Protein AF-A0A7C5Z3J2-F1 (afdb_monomer_lite)

Structure (mmCIF, N/CA/C/O backbone):
data_AF-A0A7C5Z3J2-F1
#
_entry.id   AF-A0A7C5Z3J2-F1
#
loop_
_atom_site.group_PDB
_atom_site.id
_atom_site.type_symbol
_atom_site.label_atom_id
_atom_site.label_alt_id
_atom_site.label_comp_id
_atom_site.label_asym_id
_atom_site.label_entity_id
_atom_site.label_seq_id
_atom_site.pdbx_PDB_ins_code
_atom_site.Cartn_x
_atom_site.Cartn_y
_atom_site.Cartn_z
_atom_site.occupancy
_atom_site.B_iso_or_equiv
_atom_site.auth_seq_id
_atom_site.auth_comp_id
_atom_site.auth_asym_id
_atom_site.auth_atom_id
_atom_site.pdbx_PDB_model_num
ATOM 1 N N . MET A 1 1 ? -7.811 -13.187 23.553 1.00 38.47 1 MET A N 1
ATOM 2 C CA . MET A 1 1 ? -6.914 -12.160 22.980 1.00 38.47 1 MET A CA 1
ATOM 3 C C . MET A 1 1 ? -6.166 -12.834 21.847 1.00 38.47 1 MET A C 1
ATOM 5 O O . MET A 1 1 ? -5.266 -13.617 22.119 1.00 38.47 1 MET A O 1
ATOM 9 N N . ASN A 1 2 ? -6.617 -12.660 20.604 1.00 47.16 2 ASN A N 1
ATOM 10 C CA . ASN A 1 2 ? -5.928 -13.264 19.465 1.00 47.16 2 ASN A CA 1
ATOM 11 C C . ASN A 1 2 ? -4.579 -12.556 19.338 1.00 47.16 2 ASN A C 1
ATOM 13 O O . ASN A 1 2 ? -4.531 -11.328 19.290 1.00 47.16 2 ASN A O 1
ATOM 17 N N . LYS A 1 3 ? -3.488 -13.320 19.402 1.00 54.62 3 LYS A N 1
ATOM 18 C CA . LYS A 1 3 ? -2.133 -12.796 19.247 1.00 54.62 3 LYS A CA 1
ATOM 19 C C . LYS A 1 3 ? -2.069 -12.179 17.853 1.00 54.62 3 LYS A C 1
ATOM 21 O O . LYS A 1 3 ? -2.191 -12.908 16.875 1.00 54.62 3 LYS A O 1
ATOM 26 N N . CYS A 1 4 ? -1.968 -10.854 17.772 1.00 60.03 4 CYS A N 1
ATOM 27 C CA . CYS A 1 4 ? -1.743 -10.202 16.491 1.00 60.03 4 CYS A CA 1
ATOM 28 C C . CYS A 1 4 ? -0.465 -10.788 15.897 1.00 60.03 4 CYS A C 1
ATOM 30 O O . CYS A 1 4 ? 0.552 -10.913 16.586 1.00 60.03 4 CYS A O 1
ATOM 32 N N . GLU A 1 5 ? -0.570 -11.234 14.654 1.00 76.75 5 GLU A N 1
ATOM 33 C CA . GLU A 1 5 ? 0.539 -11.821 13.926 1.00 76.75 5 GLU A CA 1
ATOM 34 C C . GLU A 1 5 ? 1.703 -10.824 13.849 1.00 76.75 5 GLU A C 1
ATOM 36 O O . GLU A 1 5 ? 1.493 -9.609 13.762 1.00 76.75 5 GLU A O 1
ATOM 41 N N . THR A 1 6 ? 2.941 -11.321 13.940 1.00 88.25 6 THR A N 1
ATOM 42 C CA . THR A 1 6 ? 4.116 -10.459 13.785 1.00 88.25 6 THR A CA 1
ATOM 43 C C . THR A 1 6 ? 4.167 -9.922 12.361 1.00 88.25 6 THR A C 1
ATOM 45 O O . THR A 1 6 ? 3.718 -10.578 11.422 1.00 88.25 6 THR A O 1
ATOM 48 N N . LEU A 1 7 ? 4.736 -8.729 12.187 1.00 89.38 7 LEU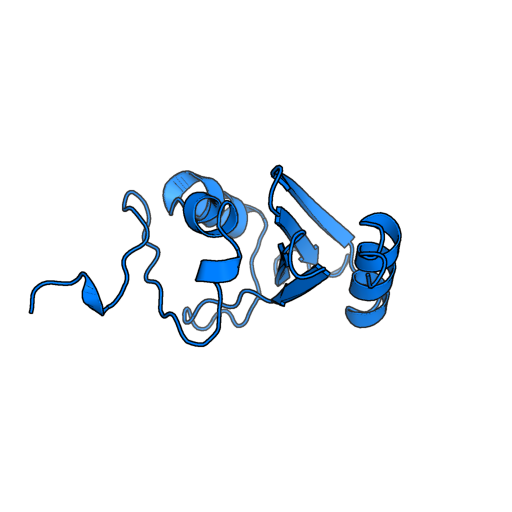 A N 1
ATOM 49 C CA . LEU A 1 7 ? 4.862 -8.123 10.863 1.00 89.38 7 LEU A CA 1
ATOM 50 C C . LEU A 1 7 ? 5.637 -9.028 9.897 1.00 89.38 7 LEU A C 1
ATOM 52 O O . LEU A 1 7 ? 5.245 -9.135 8.743 1.00 89.38 7 LEU A O 1
ATOM 56 N N . ASP A 1 8 ? 6.668 -9.728 10.373 1.00 91.50 8 ASP A N 1
ATOM 57 C CA . ASP A 1 8 ? 7.452 -10.657 9.550 1.00 91.50 8 ASP A CA 1
ATOM 58 C C . ASP A 1 8 ? 6.603 -11.817 9.019 1.00 91.50 8 ASP A C 1
ATOM 60 O O . ASP A 1 8 ? 6.646 -12.118 7.831 1.00 91.50 8 ASP A O 1
ATOM 64 N N . SER A 1 9 ? 5.772 -12.426 9.874 1.00 92.38 9 SER A N 1
ATOM 65 C CA . SER A 1 9 ? 4.865 -13.504 9.462 1.00 92.38 9 SER A CA 1
ATOM 66 C C . SER A 1 9 ? 3.808 -12.987 8.485 1.00 92.38 9 SER A C 1
ATOM 68 O O . SER A 1 9 ? 3.590 -13.593 7.437 1.00 92.38 9 SER A O 1
ATOM 70 N N . ALA A 1 10 ? 3.215 -11.825 8.775 1.00 93.25 10 ALA A N 1
ATOM 71 C CA . ALA A 1 10 ? 2.218 -11.225 7.897 1.00 93.25 10 ALA A CA 1
ATOM 72 C C . ALA A 1 10 ? 2.820 -10.863 6.530 1.00 93.25 10 ALA A C 1
ATOM 74 O O . ALA A 1 10 ? 2.162 -11.019 5.503 1.00 93.25 10 ALA A O 1
ATOM 75 N N . THR A 1 11 ? 4.070 -10.400 6.508 1.00 94.12 11 THR A N 1
ATOM 76 C CA . THR A 1 11 ? 4.802 -10.073 5.277 1.00 94.12 11 THR A CA 1
ATOM 77 C C . THR A 1 11 ? 5.146 -11.335 4.498 1.00 94.12 11 THR A C 1
ATOM 79 O O . THR A 1 11 ? 4.916 -11.370 3.297 1.00 94.12 11 THR A O 1
ATOM 82 N N . ALA A 1 12 ? 5.617 -12.396 5.160 1.00 94.25 12 ALA A N 1
ATOM 83 C CA . ALA A 1 12 ? 5.899 -13.673 4.505 1.00 94.25 12 ALA A CA 1
ATOM 84 C C . ALA A 1 12 ? 4.656 -14.237 3.797 1.00 94.25 12 ALA A C 1
ATOM 86 O O . ALA A 1 12 ? 4.746 -14.633 2.639 1.00 94.25 12 ALA A O 1
ATOM 87 N N . LYS A 1 13 ? 3.487 -14.183 4.452 1.00 94.56 13 LYS A N 1
ATOM 88 C CA . LYS A 1 13 ? 2.210 -14.588 3.842 1.00 94.56 13 LYS A CA 1
ATOM 89 C C . LYS A 1 13 ? 1.801 -13.709 2.666 1.00 94.56 13 LYS A C 1
ATOM 91 O O . LYS A 1 13 ? 1.263 -14.225 1.695 1.00 94.56 13 LYS A O 1
ATOM 96 N N . LEU A 1 14 ? 2.029 -12.396 2.750 1.00 95.38 14 LEU A N 1
ATOM 97 C CA . LEU A 1 14 ? 1.756 -11.487 1.636 1.00 95.38 14 LEU A CA 1
ATOM 98 C C . LEU A 1 14 ? 2.645 -11.812 0.434 1.00 95.38 14 LEU A C 1
ATOM 100 O O . LEU A 1 14 ? 2.149 -11.877 -0.684 1.00 95.38 14 LEU A O 1
ATOM 104 N N . LEU A 1 15 ? 3.943 -12.022 0.667 1.00 95.06 15 LEU A N 1
ATOM 105 C CA . LEU A 1 15 ? 4.883 -12.364 -0.394 1.00 95.06 15 LEU A CA 1
ATOM 106 C C . LEU A 1 15 ? 4.530 -13.709 -1.028 1.00 95.06 15 LEU A C 1
ATOM 108 O O . LEU A 1 15 ? 4.524 -13.799 -2.244 1.00 95.06 15 LEU A O 1
ATOM 112 N N . GLU A 1 16 ? 4.175 -14.721 -0.237 1.00 95.25 16 GLU A N 1
ATOM 113 C CA . GLU A 1 16 ? 3.694 -16.007 -0.757 1.00 95.25 16 GLU A CA 1
ATOM 114 C C . GLU A 1 16 ? 2.405 -15.847 -1.582 1.00 95.25 16 GLU A C 1
ATOM 116 O O . GLU A 1 16 ? 2.323 -16.356 -2.696 1.00 95.25 16 GLU A O 1
ATOM 121 N N . PHE A 1 17 ? 1.423 -15.092 -1.075 1.00 92.94 17 PHE A N 1
ATOM 122 C CA . PHE A 1 17 ? 0.167 -14.807 -1.780 1.00 92.94 17 PHE A CA 1
ATOM 123 C C . PHE A 1 17 ? 0.387 -14.098 -3.123 1.00 92.94 17 PHE A C 1
ATOM 125 O O . PHE A 1 17 ? -0.320 -14.382 -4.085 1.00 92.94 17 PHE A O 1
ATOM 132 N N . ALA A 1 18 ? 1.358 -13.187 -3.184 1.00 90.75 18 ALA A N 1
ATOM 133 C CA . ALA A 1 18 ? 1.691 -12.416 -4.377 1.00 90.75 18 ALA A CA 1
ATOM 134 C C . ALA A 1 18 ? 2.747 -13.095 -5.277 1.00 90.75 18 ALA A C 1
ATOM 136 O O . ALA A 1 18 ? 3.327 -12.427 -6.128 1.00 90.75 18 ALA A O 1
ATOM 137 N N . GLU A 1 19 ? 3.013 -14.392 -5.080 1.00 92.19 19 GLU A N 1
ATOM 138 C CA . GLU A 1 19 ? 3.967 -15.193 -5.867 1.00 92.19 19 GLU A CA 1
ATOM 139 C C . GLU A 1 19 ? 5.428 -14.699 -5.792 1.00 92.19 19 GLU A C 1
ATOM 141 O O . GLU A 1 19 ? 6.175 -14.714 -6.766 1.00 92.19 19 GLU A O 1
ATOM 146 N N . TYR A 1 20 ? 5.857 -14.310 -4.591 1.00 92.00 20 TYR A N 1
ATOM 147 C CA . TYR A 1 20 ? 7.211 -13.867 -4.232 1.00 92.00 20 TYR A CA 1
ATOM 148 C C . TYR A 1 20 ? 7.734 -12.655 -5.028 1.00 92.00 20 TYR A C 1
ATOM 150 O O . TYR A 1 20 ? 8.814 -12.716 -5.623 1.00 92.00 20 TYR A O 1
ATOM 158 N N . PRO A 1 21 ? 7.025 -11.512 -4.994 1.00 93.31 21 PRO A N 1
ATOM 159 C CA . PRO A 1 21 ? 7.475 -10.293 -5.646 1.00 93.31 21 PRO A CA 1
ATOM 160 C C . PRO A 1 21 ? 8.644 -9.650 -4.882 1.00 93.31 21 PRO A C 1
ATOM 162 O O . PRO A 1 21 ? 8.933 -9.971 -3.725 1.00 93.31 21 PRO A O 1
ATOM 165 N N . MET A 1 22 ? 9.287 -8.669 -5.508 1.00 93.38 22 MET A N 1
ATOM 166 C CA . MET A 1 22 ? 10.243 -7.785 -4.848 1.00 93.38 22 MET A CA 1
ATOM 167 C C . MET A 1 22 ? 9.526 -6.647 -4.119 1.00 93.38 22 MET A C 1
ATOM 169 O O . MET A 1 22 ? 8.568 -6.068 -4.628 1.00 93.38 22 MET A O 1
ATOM 173 N N . ILE A 1 23 ? 10.036 -6.276 -2.943 1.00 94.88 23 ILE A N 1
ATOM 174 C CA . ILE A 1 23 ? 9.608 -5.070 -2.226 1.00 94.88 23 ILE A CA 1
ATOM 175 C C . ILE A 1 23 ? 10.395 -3.885 -2.788 1.00 94.88 23 ILE A C 1
ATOM 177 O O . ILE A 1 23 ? 11.597 -3.773 -2.545 1.00 94.88 23 ILE A O 1
ATOM 181 N N . LEU A 1 24 ? 9.726 -2.998 -3.521 1.00 93.19 24 LEU A N 1
ATOM 182 C CA . LEU A 1 24 ? 10.344 -1.802 -4.103 1.00 93.19 24 LEU A CA 1
ATOM 183 C C . LEU A 1 24 ? 10.365 -0.620 -3.132 1.00 93.19 24 LEU A C 1
ATOM 185 O O . LEU A 1 24 ? 11.271 0.208 -3.180 1.00 93.19 24 LEU A O 1
ATOM 189 N N . SER A 1 25 ? 9.382 -0.540 -2.235 1.00 93.31 25 SER A N 1
ATOM 190 C CA . SER A 1 25 ? 9.316 0.500 -1.208 1.00 93.31 25 SER A CA 1
ATOM 191 C C . SER A 1 25 ? 8.688 -0.031 0.073 1.00 93.31 25 SER A C 1
ATOM 193 O O . SER A 1 25 ? 7.815 -0.900 0.034 1.00 93.31 25 SER A O 1
ATOM 195 N N . TRP A 1 26 ? 9.139 0.498 1.211 1.00 95.12 26 TRP A N 1
ATOM 196 C CA . TRP A 1 26 ? 8.689 0.098 2.540 1.00 95.12 26 TRP A CA 1
ATOM 197 C C . TRP A 1 26 ? 8.624 1.302 3.478 1.00 95.12 26 TRP A C 1
ATOM 199 O O . TRP A 1 26 ? 9.647 1.888 3.841 1.00 95.12 26 TRP A O 1
ATOM 209 N N . ILE A 1 27 ? 7.418 1.649 3.924 1.00 93.31 27 ILE A N 1
ATOM 210 C CA . ILE A 1 27 ? 7.174 2.803 4.796 1.00 93.31 27 ILE A CA 1
ATOM 211 C C . ILE A 1 27 ? 6.455 2.331 6.057 1.00 93.31 27 ILE A C 1
ATOM 213 O O . ILE A 1 27 ? 5.393 1.715 5.988 1.00 93.31 27 ILE A O 1
ATOM 217 N N . GLN A 1 28 ? 7.010 2.644 7.229 1.00 93.00 28 GLN A N 1
ATOM 218 C CA . GLN A 1 28 ? 6.423 2.256 8.512 1.00 93.00 28 GLN A CA 1
ATOM 219 C C . GLN A 1 28 ? 5.819 3.440 9.259 1.00 93.00 28 GLN A C 1
ATOM 221 O O . GLN A 1 28 ? 6.462 4.468 9.462 1.00 93.00 28 GLN A O 1
ATOM 226 N N . PHE A 1 29 ? 4.613 3.225 9.774 1.00 90.81 29 PHE A N 1
ATOM 227 C CA . PHE A 1 29 ? 3.960 4.060 10.771 1.00 90.81 29 PHE A CA 1
ATOM 228 C C . PHE A 1 29 ? 3.686 3.245 12.044 1.00 90.81 29 PHE A C 1
ATOM 230 O O . PHE A 1 29 ? 3.628 2.010 12.001 1.00 90.81 29 PHE A O 1
ATOM 237 N N . PRO A 1 30 ? 3.435 3.911 13.186 1.00 90.69 30 PRO A N 1
ATOM 238 C CA . PRO A 1 30 ? 2.995 3.225 14.401 1.00 90.69 30 PRO A CA 1
ATOM 239 C C . PRO A 1 30 ? 1.706 2.410 14.208 1.00 90.69 30 PRO A C 1
ATOM 241 O O . PRO A 1 30 ? 1.514 1.389 14.861 1.00 90.69 30 PRO A O 1
ATOM 244 N N . THR A 1 31 ? 0.825 2.852 13.307 1.00 91.12 31 THR A N 1
ATOM 245 C CA . THR A 1 31 ? -0.498 2.261 13.058 1.00 91.12 31 THR A CA 1
ATOM 246 C C . THR A 1 31 ? -0.556 1.367 11.821 1.00 91.12 31 THR A C 1
ATOM 248 O O . THR A 1 31 ? -1.444 0.519 11.743 1.00 91.12 31 THR A O 1
ATOM 251 N N . ALA A 1 32 ? 0.374 1.520 10.875 1.00 93.50 32 ALA A N 1
ATOM 252 C CA . ALA A 1 32 ? 0.321 0.835 9.589 1.00 93.50 32 ALA A CA 1
ATOM 253 C C . ALA A 1 32 ? 1.702 0.618 8.955 1.00 93.50 32 ALA A C 1
ATOM 255 O O . ALA A 1 32 ? 2.693 1.212 9.380 1.00 93.50 32 ALA A O 1
ATOM 256 N N . VAL A 1 33 ? 1.768 -0.220 7.924 1.00 94.25 33 VAL A N 1
ATOM 257 C CA . VAL A 1 33 ? 2.938 -0.366 7.041 1.00 94.25 33 VAL A CA 1
ATOM 258 C C . VAL A 1 33 ? 2.462 -0.279 5.601 1.00 94.25 33 VAL A C 1
ATOM 260 O O . VAL A 1 33 ? 1.450 -0.888 5.282 1.00 94.25 33 VAL A O 1
ATOM 263 N N . VAL A 1 34 ? 3.163 0.466 4.751 1.00 94.81 34 VAL A N 1
ATOM 264 C CA . VAL A 1 34 ? 2.909 0.515 3.305 1.00 94.81 34 VAL A CA 1
ATOM 265 C C . VAL A 1 34 ? 4.044 -0.186 2.593 1.00 94.81 34 VAL A C 1
ATOM 267 O O . VAL A 1 34 ? 5.209 0.076 2.905 1.00 94.81 34 VAL A O 1
ATOM 270 N N . VAL A 1 35 ? 3.699 -1.025 1.627 1.00 95.00 35 VAL A N 1
ATOM 271 C CA . VAL A 1 35 ? 4.661 -1.647 0.723 1.00 95.00 35 VAL A CA 1
ATOM 272 C C . VAL A 1 35 ? 4.225 -1.468 -0.721 1.00 95.00 35 VAL A C 1
ATOM 274 O O . VAL A 1 35 ? 3.033 -1.539 -1.022 1.00 95.00 35 VAL A O 1
ATOM 277 N N . LEU A 1 36 ? 5.201 -1.243 -1.597 1.00 94.44 36 LEU A N 1
ATOM 278 C CA . LEU A 1 36 ? 5.044 -1.377 -3.042 1.00 94.44 36 LEU A CA 1
ATOM 279 C C . LEU A 1 36 ? 5.724 -2.683 -3.453 1.00 94.44 36 LEU A C 1
ATOM 281 O O . LEU A 1 36 ? 6.925 -2.840 -3.215 1.00 94.44 36 LEU A O 1
ATOM 285 N N . LEU A 1 37 ? 4.963 -3.610 -4.026 1.00 94.25 37 LEU A N 1
ATOM 286 C CA . LEU A 1 37 ? 5.446 -4.914 -4.479 1.00 94.25 37 LEU A CA 1
ATOM 287 C C . LEU A 1 37 ? 5.420 -4.979 -6.000 1.00 94.25 37 LEU A C 1
ATOM 289 O O . LEU A 1 37 ? 4.401 -4.633 -6.578 1.00 94.25 37 LEU A O 1
ATOM 293 N N . ALA A 1 38 ? 6.474 -5.472 -6.643 1.00 93.25 38 ALA A N 1
ATOM 294 C CA . ALA A 1 38 ? 6.483 -5.691 -8.091 1.00 93.25 38 ALA A CA 1
ATOM 295 C C . ALA A 1 38 ? 7.236 -6.970 -8.462 1.00 93.25 38 ALA A C 1
ATOM 297 O O . ALA A 1 38 ? 8.122 -7.417 -7.728 1.00 93.25 38 ALA A O 1
ATOM 298 N N . HIS A 1 39 ? 6.914 -7.548 -9.618 1.00 90.12 39 HIS A N 1
ATOM 299 C CA . HIS A 1 39 ? 7.685 -8.666 -10.154 1.00 90.12 39 HIS A CA 1
ATOM 300 C C . HIS A 1 39 ? 9.076 -8.170 -10.600 1.00 90.12 39 HIS A C 1
ATOM 302 O O . HIS A 1 39 ? 9.159 -7.086 -11.184 1.00 90.12 39 HIS A O 1
ATOM 308 N N . PRO A 1 40 ? 10.168 -8.928 -10.377 1.00 87.69 40 PRO A N 1
ATOM 309 C CA . PRO A 1 40 ? 11.522 -8.526 -10.787 1.00 87.69 40 PRO A CA 1
ATOM 310 C C . PRO A 1 40 ? 11.637 -8.164 -12.275 1.00 87.69 40 PRO A C 1
ATOM 312 O O . PRO A 1 40 ? 12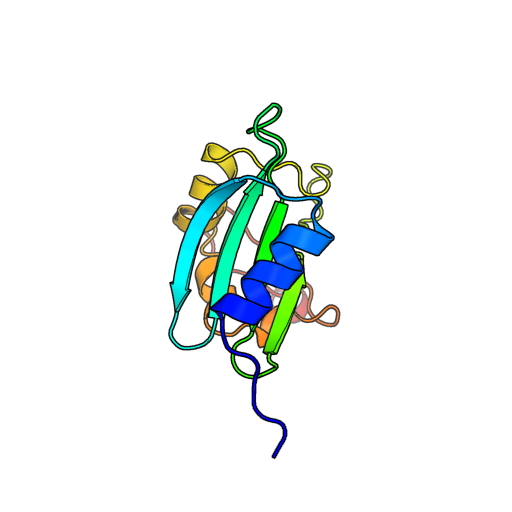.398 -7.271 -12.636 1.00 87.69 40 PRO A O 1
ATOM 315 N N . ASP A 1 41 ? 10.853 -8.829 -13.124 1.00 89.06 41 ASP A N 1
ATOM 316 C CA . ASP A 1 41 ? 10.849 -8.610 -14.577 1.00 89.06 41 ASP A CA 1
ATOM 317 C C . ASP A 1 41 ? 9.925 -7.463 -15.035 1.00 89.06 41 ASP A C 1
ATOM 319 O O . ASP A 1 41 ? 9.931 -7.107 -16.213 1.00 89.06 41 ASP A O 1
ATOM 323 N N . ALA A 1 42 ? 9.117 -6.891 -14.135 1.00 86.75 42 ALA A N 1
ATOM 324 C CA . ALA A 1 42 ? 8.106 -5.881 -14.455 1.00 86.75 42 ALA A CA 1
ATOM 325 C C . ALA A 1 42 ? 7.943 -4.867 -13.308 1.00 86.75 42 ALA A C 1
ATOM 327 O O . ALA A 1 42 ? 6.935 -4.841 -12.601 1.00 86.75 42 ALA A O 1
ATOM 328 N N . LEU A 1 43 ? 8.961 -4.020 -13.125 1.00 86.56 43 LEU A N 1
ATOM 329 C CA . LEU A 1 43 ? 9.014 -3.026 -12.043 1.00 86.56 43 LEU A CA 1
ATOM 330 C C . LEU A 1 43 ? 7.964 -1.914 -12.170 1.00 86.56 43 LEU A C 1
ATOM 332 O O . LEU A 1 43 ? 7.600 -1.310 -11.165 1.00 86.56 43 LEU A O 1
ATOM 336 N N . ASP A 1 44 ? 7.460 -1.673 -13.380 1.00 84.62 44 ASP A N 1
ATOM 337 C CA . ASP A 1 44 ? 6.443 -0.654 -13.657 1.00 84.62 44 ASP A CA 1
ATOM 338 C C . ASP A 1 44 ? 5.011 -1.153 -13.394 1.00 84.62 44 ASP A C 1
ATOM 340 O O . ASP A 1 44 ? 4.048 -0.448 -13.663 1.00 84.62 44 ASP A O 1
ATOM 344 N N . CYS A 1 45 ? 4.851 -2.373 -12.873 1.00 84.94 45 CYS A N 1
ATOM 345 C CA . CYS A 1 45 ? 3.558 -2.993 -12.573 1.00 84.94 45 CYS A CA 1
ATOM 346 C C . CYS A 1 45 ? 3.433 -3.312 -11.076 1.0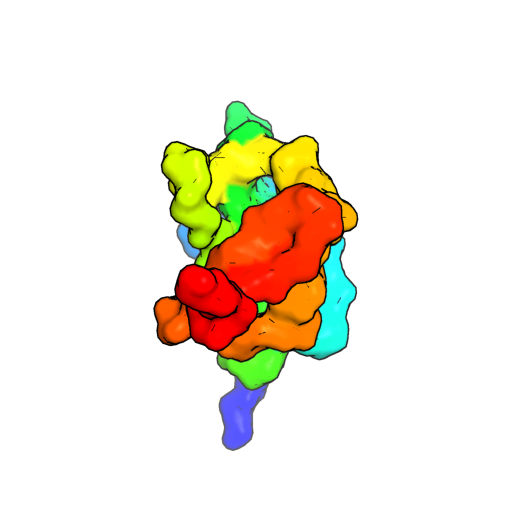0 84.94 45 CYS A C 1
ATOM 348 O O . CYS A 1 45 ? 3.159 -4.450 -10.687 1.00 84.94 45 CYS A O 1
ATOM 350 N N . GLY A 1 46 ? 3.718 -2.327 -10.224 1.00 89.94 46 GLY A N 1
ATOM 351 C CA . GLY A 1 46 ? 3.776 -2.509 -8.781 1.00 89.94 46 GLY A CA 1
ATOM 352 C C . GLY A 1 46 ? 2.428 -2.349 -8.073 1.00 89.94 46 GLY A C 1
ATOM 353 O O . GLY A 1 46 ? 1.753 -1.336 -8.223 1.00 89.94 46 GLY A O 1
ATOM 354 N N . ALA A 1 47 ? 2.082 -3.300 -7.208 1.00 92.06 47 ALA A N 1
ATOM 355 C CA . ALA A 1 47 ? 0.889 -3.273 -6.371 1.00 92.06 47 ALA A CA 1
ATOM 356 C C . ALA A 1 47 ? 1.171 -2.669 -4.985 1.00 92.06 47 ALA A C 1
ATOM 358 O O . ALA A 1 47 ? 2.155 -3.010 -4.318 1.00 92.06 47 ALA A O 1
ATOM 359 N N . ILE A 1 48 ? 0.272 -1.798 -4.519 1.00 92.56 48 ILE A N 1
ATOM 360 C CA . ILE A 1 48 ? 0.381 -1.128 -3.218 1.00 92.56 48 ILE A CA 1
ATOM 361 C C . ILE A 1 48 ? -0.423 -1.901 -2.170 1.00 92.56 48 ILE A C 1
ATOM 363 O O . ILE A 1 48 ? -1.625 -2.125 -2.325 1.00 92.56 48 ILE A O 1
ATOM 367 N N . TYR A 1 49 ? 0.221 -2.244 -1.056 1.00 93.69 49 TYR A N 1
ATOM 368 C CA . TYR A 1 49 ? -0.433 -2.875 0.088 1.00 93.69 49 TYR A CA 1
ATOM 369 C C . TYR A 1 49 ? -0.228 -2.070 1.369 1.00 93.69 49 TYR A C 1
ATOM 371 O O . TYR A 1 49 ? 0.854 -1.539 1.629 1.00 93.69 49 TYR A O 1
ATOM 379 N N . VAL A 1 50 ? -1.267 -2.020 2.203 1.00 94.44 50 VAL A N 1
ATOM 380 C CA . VAL A 1 50 ? -1.257 -1.368 3.515 1.00 94.44 50 VAL A CA 1
ATOM 381 C C . VAL A 1 50 ? -1.600 -2.383 4.601 1.00 94.44 50 VAL A C 1
ATOM 383 O O . VAL A 1 50 ? -2.710 -2.905 4.647 1.00 94.44 50 VAL A O 1
ATOM 386 N N . TYR A 1 51 ? -0.668 -2.651 5.511 1.00 94.44 51 TYR A N 1
ATOM 387 C CA . TYR A 1 51 ? -0.924 -3.466 6.695 1.00 94.44 51 TYR A CA 1
ATOM 388 C C . TYR A 1 51 ? -1.555 -2.614 7.792 1.00 94.44 51 TYR A C 1
ATOM 390 O O . TYR A 1 51 ? -0.912 -1.693 8.299 1.00 94.44 51 TYR A O 1
ATOM 398 N N . ASP A 1 52 ? -2.779 -2.933 8.208 1.00 92.31 52 ASP A N 1
ATOM 399 C CA . ASP A 1 52 ? -3.389 -2.356 9.409 1.00 92.31 52 ASP A CA 1
ATOM 400 C C . ASP A 1 52 ? -2.885 -3.126 10.638 1.00 92.31 52 ASP A C 1
ATOM 402 O O . ASP A 1 52 ? -3.307 -4.256 10.885 1.00 92.31 52 ASP A O 1
ATOM 406 N N . ARG A 1 53 ? -2.013 -2.514 11.452 1.00 90.62 53 ARG A N 1
ATOM 407 C CA . ARG A 1 53 ? -1.439 -3.170 12.646 1.00 90.62 53 ARG A CA 1
ATOM 408 C C . ARG A 1 53 ? -2.467 -3.437 13.744 1.00 90.62 53 ARG A C 1
ATOM 410 O O . ARG A 1 53 ? -2.227 -4.280 14.603 1.00 90.62 53 ARG A O 1
ATOM 417 N N . LYS A 1 54 ? -3.585 -2.707 13.763 1.00 89.25 54 LYS A N 1
ATOM 418 C CA . LYS A 1 54 ? -4.645 -2.879 14.766 1.00 89.25 54 LYS A CA 1
ATOM 419 C C . LYS A 1 54 ? -5.550 -4.051 14.405 1.00 89.25 54 LYS A C 1
ATOM 421 O O . LYS A 1 54 ? -5.994 -4.773 15.295 1.00 89.25 54 LYS A O 1
ATOM 426 N N . ARG A 1 55 ? -5.849 -4.210 13.115 1.00 88.69 55 ARG A N 1
ATOM 427 C CA . ARG A 1 55 ? -6.697 -5.297 12.597 1.00 88.69 55 ARG A CA 1
ATOM 428 C C . ARG A 1 55 ? -5.898 -6.535 12.191 1.00 88.69 55 ARG A C 1
ATOM 430 O O . ARG A 1 55 ? -6.483 -7.605 12.088 1.00 88.69 55 ARG A O 1
ATOM 437 N N . CYS A 1 56 ? -4.588 -6.390 12.010 1.00 90.69 56 CYS A N 1
ATOM 438 C CA . CYS A 1 56 ? -3.669 -7.425 11.551 1.00 90.69 56 CYS A CA 1
ATOM 439 C C . CYS A 1 56 ? -4.092 -8.020 10.198 1.00 90.69 56 CYS A C 1
ATOM 441 O O . CYS A 1 56 ? -4.146 -9.234 10.023 1.00 90.69 56 CYS A O 1
ATOM 443 N N . VAL A 1 57 ? -4.412 -7.131 9.249 1.00 90.44 57 VAL A N 1
ATOM 444 C CA . VAL A 1 57 ? -4.816 -7.469 7.875 1.00 90.44 57 VAL A CA 1
ATOM 445 C C . VAL A 1 57 ? -4.047 -6.627 6.863 1.00 90.44 57 VAL A C 1
ATOM 447 O O . VAL A 1 57 ? -3.738 -5.463 7.129 1.00 90.44 57 VAL A O 1
ATOM 450 N N . TRP A 1 58 ? -3.780 -7.206 5.695 1.00 93.31 58 TRP A N 1
ATOM 451 C CA . TRP A 1 58 ? -3.316 -6.472 4.523 1.00 93.31 58 TRP A CA 1
ATOM 452 C C . TRP A 1 58 ? -4.507 -5.957 3.723 1.00 93.31 58 TRP A C 1
ATOM 454 O O . TRP A 1 58 ? -5.455 -6.694 3.455 1.00 93.31 58 TRP A O 1
ATOM 464 N N . LEU A 1 59 ? -4.446 -4.685 3.355 1.00 90.94 59 LEU A N 1
ATOM 465 C CA . LEU A 1 59 ? -5.378 -4.026 2.456 1.00 90.94 59 LEU A CA 1
ATOM 466 C C . LEU A 1 59 ? -4.651 -3.799 1.135 1.00 90.94 59 LEU A C 1
ATOM 468 O O . LEU A 1 59 ? -3.606 -3.150 1.120 1.00 90.94 59 LEU A O 1
ATOM 472 N N . TRP A 1 60 ? -5.187 -4.337 0.048 1.00 90.31 60 TRP A N 1
ATOM 473 C CA . TRP A 1 60 ? -4.748 -3.967 -1.292 1.00 90.31 60 TRP A CA 1
ATOM 474 C C . TRP A 1 60 ? -5.364 -2.614 -1.649 1.00 90.31 60 TRP A C 1
ATOM 476 O O . TRP A 1 60 ? -6.561 -2.405 -1.434 1.00 90.31 60 TRP A O 1
ATOM 486 N N . VAL A 1 61 ? -4.534 -1.687 -2.119 1.00 86.56 61 VAL A N 1
ATOM 487 C CA . VAL A 1 61 ? -4.971 -0.355 -2.533 1.00 86.56 61 VAL A CA 1
ATOM 488 C C . VAL A 1 61 ? -4.908 -0.293 -4.047 1.00 86.56 61 VAL A C 1
ATOM 490 O O . VAL A 1 61 ? -3.827 -0.330 -4.630 1.00 86.56 61 VAL A O 1
ATOM 493 N N . ASP A 1 62 ? -6.085 -0.177 -4.646 1.00 84.25 62 ASP A N 1
ATOM 494 C CA . ASP A 1 62 ? -6.271 0.062 -6.068 1.00 84.25 62 ASP A CA 1
ATOM 495 C C . ASP A 1 62 ? -7.051 1.366 -6.237 1.00 84.25 62 ASP A C 1
ATOM 497 O O . ASP A 1 62 ? -8.105 1.552 -5.616 1.00 84.25 62 ASP A O 1
ATOM 501 N N . PHE A 1 63 ? -6.493 2.300 -7.001 1.00 79.88 63 PHE A N 1
ATOM 502 C CA . PHE A 1 63 ? -7.176 3.537 -7.351 1.00 79.88 63 PHE A CA 1
ATOM 503 C C . PHE A 1 63 ? -8.008 3.309 -8.615 1.00 79.88 63 PHE A C 1
ATOM 505 O O . PHE A 1 63 ? -7.642 2.538 -9.494 1.00 79.88 63 PHE A O 1
ATOM 512 N N . ASP A 1 64 ? -9.138 4.007 -8.724 1.00 77.69 64 ASP A N 1
ATOM 513 C CA . ASP A 1 64 ? -9.954 4.013 -9.943 1.00 77.69 64 ASP A CA 1
ATOM 514 C C . ASP A 1 64 ? -9.334 4.957 -10.990 1.00 77.69 64 ASP A C 1
ATOM 516 O O . ASP A 1 64 ? -9.886 6.000 -11.340 1.00 77.69 64 ASP A O 1
ATOM 520 N N . ASP A 1 65 ? -8.113 4.636 -11.413 1.00 74.75 65 ASP A N 1
ATOM 521 C CA . ASP A 1 65 ? -7.323 5.368 -12.409 1.00 74.75 65 ASP A CA 1
ATOM 522 C C . ASP A 1 65 ? -7.120 4.564 -13.705 1.00 74.75 65 ASP A C 1
ATOM 524 O O . ASP A 1 65 ? -6.412 5.002 -14.610 1.00 74.75 65 ASP A O 1
ATOM 528 N N . GLN A 1 66 ? -7.788 3.407 -13.804 1.00 73.44 66 GLN A N 1
ATOM 529 C CA . GLN A 1 66 ? -7.663 2.419 -14.884 1.00 73.44 66 GLN A CA 1
ATOM 530 C C . GLN A 1 66 ? -6.267 1.789 -15.005 1.00 73.44 66 GLN A C 1
ATOM 532 O O . GLN A 1 66 ? -5.997 1.105 -15.994 1.00 73.44 66 GLN A O 1
ATOM 537 N N . ASN A 1 67 ? -5.398 1.972 -14.007 1.00 70.69 67 ASN A N 1
ATOM 538 C CA . ASN A 1 67 ? -4.074 1.359 -13.953 1.00 70.69 67 ASN A CA 1
ATOM 539 C C . ASN A 1 67 ? -4.083 -0.001 -13.222 1.00 70.69 67 ASN A C 1
ATOM 541 O O . ASN A 1 67 ? -3.098 -0.732 -13.267 1.00 70.69 67 ASN A O 1
ATOM 545 N N . TYR A 1 68 ? -5.201 -0.372 -12.579 1.00 70.25 68 TYR A N 1
ATOM 546 C CA . TYR A 1 68 ? -5.470 -1.701 -11.998 1.00 70.25 68 TYR A CA 1
ATOM 547 C C . TYR A 1 68 ? -4.336 -2.246 -11.110 1.00 70.25 68 TYR A C 1
ATOM 549 O O . TYR A 1 68 ? -3.980 -3.425 -11.179 1.00 70.25 68 TYR A O 1
ATOM 557 N N . GLY A 1 69 ? -3.729 -1.390 -10.289 1.00 69.44 69 GLY A N 1
ATOM 558 C CA . GLY A 1 69 ? -2.619 -1.794 -9.427 1.00 69.44 69 GLY A CA 1
ATOM 559 C C . GLY A 1 69 ? -1.253 -1.907 -10.113 1.00 69.44 69 GLY A C 1
ATOM 560 O O . GLY A 1 69 ? -0.371 -2.537 -9.538 1.00 69.44 69 GLY A O 1
ATOM 561 N N . GLY A 1 70 ? -1.067 -1.339 -11.308 1.00 80.75 70 GLY A N 1
ATOM 562 C CA . GLY A 1 70 ? 0.194 -1.316 -12.055 1.00 80.75 70 GLY A CA 1
ATOM 563 C C . GLY A 1 70 ? 1.017 -0.042 -11.841 1.00 80.75 70 GLY A C 1
ATOM 564 O O . GLY A 1 70 ? 1.269 0.685 -12.794 1.00 80.75 70 GLY A O 1
ATOM 565 N N . TYR A 1 71 ? 1.424 0.258 -10.605 1.00 85.50 71 TYR A N 1
ATOM 566 C CA . TYR A 1 71 ? 2.158 1.493 -10.302 1.00 85.50 71 TYR A CA 1
ATOM 567 C C . TYR A 1 71 ? 3.667 1.317 -10.451 1.00 85.50 71 TYR A C 1
ATOM 569 O O . TYR A 1 71 ? 4.281 0.457 -9.812 1.00 85.50 71 TYR A O 1
ATOM 577 N N . SER A 1 72 ? 4.295 2.204 -11.211 1.00 86.88 72 SER A N 1
ATOM 578 C CA . SER A 1 72 ? 5.745 2.374 -11.186 1.00 86.88 72 SER A CA 1
ATOM 579 C C . SER A 1 72 ? 6.212 3.019 -9.869 1.00 86.88 72 SER A C 1
ATOM 581 O O . SER A 1 72 ? 5.446 3.717 -9.191 1.00 86.88 72 SER A O 1
ATOM 583 N N . PRO A 1 73 ? 7.499 2.877 -9.498 1.00 86.94 73 PRO A N 1
ATOM 584 C CA . PRO A 1 73 ? 8.064 3.579 -8.345 1.00 86.94 73 PRO A CA 1
ATOM 585 C C . PRO A 1 73 ? 7.889 5.103 -8.410 1.00 86.94 73 PRO A C 1
ATOM 587 O O . PRO A 1 73 ? 7.657 5.740 -7.386 1.00 86.94 73 PRO A O 1
ATOM 590 N N . ALA A 1 74 ? 7.949 5.691 -9.610 1.00 88.25 74 ALA A N 1
ATOM 591 C CA . ALA A 1 74 ? 7.777 7.129 -9.799 1.00 88.25 74 ALA A CA 1
ATOM 592 C C . ALA A 1 74 ? 6.334 7.583 -9.519 1.00 88.25 74 ALA A C 1
ATOM 594 O O . ALA A 1 74 ? 6.119 8.614 -8.878 1.00 88.25 74 ALA A O 1
ATOM 595 N N . GLU A 1 75 ? 5.338 6.812 -9.956 1.00 87.25 75 GLU A N 1
ATOM 596 C CA . GLU A 1 75 ? 3.928 7.087 -9.649 1.00 87.25 75 GLU A CA 1
ATOM 597 C C . GLU A 1 75 ? 3.641 6.905 -8.160 1.00 87.25 75 GLU A C 1
ATOM 599 O O . GLU A 1 75 ? 2.962 7.737 -7.551 1.00 87.25 75 GLU A O 1
ATOM 604 N N . PHE A 1 76 ? 4.222 5.870 -7.546 1.00 88.38 76 PHE A N 1
ATOM 605 C CA . PHE A 1 76 ? 4.154 5.679 -6.102 1.00 88.38 76 PHE A CA 1
ATOM 606 C C . PHE A 1 76 ? 4.729 6.881 -5.343 1.00 88.38 76 PHE A C 1
ATOM 608 O O . PHE A 1 76 ? 4.091 7.376 -4.410 1.00 88.38 76 PHE A O 1
ATOM 615 N N . ASP A 1 77 ? 5.875 7.408 -5.777 1.00 87.69 77 ASP A N 1
ATOM 616 C CA . ASP A 1 77 ? 6.479 8.606 -5.191 1.00 87.69 77 ASP A CA 1
ATOM 617 C C . ASP A 1 77 ? 5.549 9.823 -5.289 1.00 87.69 77 ASP A C 1
ATOM 619 O O . ASP A 1 77 ? 5.383 10.558 -4.308 1.00 87.69 77 ASP A O 1
ATOM 623 N N . VAL A 1 78 ? 4.875 10.029 -6.424 1.00 86.19 78 VAL A N 1
ATOM 624 C CA . VAL A 1 78 ? 3.871 11.099 -6.584 1.00 86.19 78 VAL A CA 1
ATOM 625 C C . VAL A 1 78 ? 2.683 10.893 -5.637 1.00 86.19 78 VAL A C 1
ATOM 627 O O . VAL A 1 78 ? 2.244 11.847 -4.981 1.00 86.19 78 VAL A O 1
ATOM 630 N N . LEU A 1 79 ? 2.183 9.663 -5.501 1.00 84.81 79 LEU A N 1
ATOM 631 C CA . LEU A 1 79 ? 1.077 9.335 -4.595 1.00 84.81 79 LEU A CA 1
ATOM 632 C C . LEU A 1 79 ? 1.420 9.663 -3.135 1.00 84.81 79 LEU A C 1
ATOM 634 O O . LEU A 1 79 ? 0.630 10.309 -2.433 1.00 84.81 79 LEU A O 1
ATOM 638 N N . ILE A 1 80 ? 2.605 9.262 -2.668 1.00 85.38 80 ILE A N 1
ATOM 639 C CA . ILE A 1 80 ? 2.996 9.459 -1.267 1.00 85.38 80 ILE A CA 1
ATOM 640 C C . ILE A 1 80 ? 3.429 10.896 -0.959 1.00 85.38 80 ILE A C 1
ATOM 642 O O . ILE A 1 80 ? 3.182 11.365 0.156 1.00 85.38 80 ILE A O 1
ATOM 646 N N . SER A 1 81 ? 4.050 11.595 -1.914 1.00 83.44 81 SER A N 1
ATOM 647 C CA . SER A 1 81 ? 4.616 12.931 -1.686 1.00 83.44 81 SER A CA 1
ATOM 648 C C . SER A 1 81 ? 3.654 14.061 -2.040 1.00 83.44 81 SER A C 1
ATOM 650 O O . SER A 1 81 ? 3.552 15.028 -1.288 1.00 83.44 81 SER A O 1
ATOM 652 N N . GLN A 1 82 ? 2.922 13.941 -3.149 1.00 81.06 82 GLN A N 1
ATOM 653 C CA . GLN A 1 82 ? 2.105 15.030 -3.690 1.00 81.06 82 GLN A CA 1
ATOM 654 C C . GLN A 1 82 ? 0.618 14.837 -3.408 1.00 81.06 82 GLN A C 1
ATOM 656 O O . GLN A 1 82 ? -0.079 15.818 -3.159 1.00 81.06 82 GLN A O 1
ATOM 661 N N . CYS A 1 83 ? 0.116 13.600 -3.411 1.00 76.69 83 CYS A N 1
ATOM 662 C CA . CYS A 1 83 ? -1.311 13.327 -3.188 1.00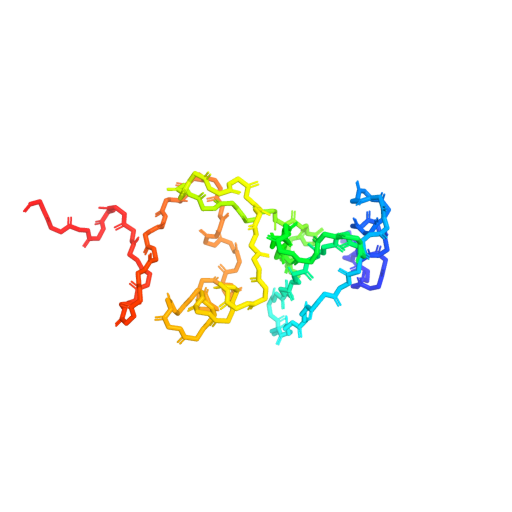 76.69 83 CYS A CA 1
ATOM 663 C C . CYS A 1 83 ? -1.675 13.166 -1.701 1.00 76.69 83 CYS A C 1
ATOM 665 O O . CYS A 1 83 ? -2.822 12.877 -1.364 1.00 76.69 83 CYS A O 1
ATOM 667 N N . HIS A 1 84 ? -0.693 13.320 -0.803 1.00 80.38 84 HIS A N 1
ATOM 668 C CA . HIS A 1 84 ? -0.840 13.165 0.648 1.00 80.38 84 HIS A CA 1
ATOM 669 C C . HIS A 1 84 ? -1.495 11.837 1.075 1.00 80.38 84 HIS A C 1
ATOM 671 O O . HIS A 1 84 ? -2.070 11.752 2.164 1.00 80.38 84 HIS A O 1
ATOM 677 N N . PHE A 1 85 ? -1.376 10.785 0.257 1.00 83.94 85 PHE A N 1
ATOM 678 C CA . PHE A 1 85 ? -1.982 9.472 0.499 1.00 83.94 85 PHE A CA 1
ATOM 679 C C . PHE A 1 85 ? -1.607 8.895 1.874 1.00 83.94 85 PHE A C 1
ATOM 681 O O . PHE A 1 85 ? -2.442 8.328 2.582 1.00 83.94 85 PHE A O 1
ATOM 688 N N . LEU A 1 86 ? -0.369 9.135 2.319 1.00 85.31 86 LEU A N 1
ATOM 689 C CA . LEU A 1 86 ? 0.127 8.687 3.622 1.00 85.31 86 LEU A CA 1
ATOM 690 C C . LEU A 1 86 ? -0.682 9.231 4.816 1.00 85.31 86 LEU A C 1
ATOM 692 O O . LEU A 1 86 ? -0.631 8.649 5.900 1.00 85.31 86 LEU A O 1
ATOM 696 N N . GLN A 1 87 ? -1.449 10.315 4.655 1.00 85.31 87 GLN A N 1
ATOM 697 C CA . GLN A 1 87 ? -2.349 10.795 5.709 1.00 85.31 87 GLN A CA 1
ATOM 698 C C . GLN A 1 87 ? -3.509 9.823 5.962 1.00 85.31 87 GLN A C 1
ATOM 700 O O . GLN A 1 87 ? -3.871 9.611 7.120 1.00 85.31 87 GLN A O 1
ATOM 705 N N . LEU A 1 88 ? -4.039 9.176 4.916 1.00 85.44 88 LEU A N 1
ATOM 706 C CA . LEU A 1 88 ? -5.049 8.123 5.064 1.00 85.44 88 LEU A CA 1
ATOM 707 C C . LEU A 1 88 ? -4.443 6.877 5.708 1.00 85.44 88 LEU A C 1
ATOM 709 O O . LEU A 1 88 ? -5.024 6.307 6.627 1.00 85.44 88 LEU A O 1
ATOM 713 N N . VAL A 1 89 ? -3.234 6.499 5.289 1.00 87.69 89 VAL A N 1
ATOM 714 C CA . VAL A 1 89 ? -2.514 5.325 5.809 1.00 87.69 89 VAL A CA 1
ATOM 715 C C . VAL A 1 89 ? -2.251 5.415 7.312 1.00 87.69 89 VAL A C 1
ATOM 717 O O . VAL A 1 89 ? -2.327 4.401 8.001 1.00 87.69 89 VAL A O 1
ATOM 720 N N . LYS A 1 90 ? -1.978 6.609 7.859 1.00 87.12 90 LYS A N 1
ATOM 721 C CA . LYS A 1 90 ? -1.834 6.797 9.318 1.00 87.12 90 LYS A CA 1
ATOM 722 C C . LYS A 1 90 ? -3.083 6.362 10.094 1.00 87.12 90 LYS A C 1
ATOM 724 O O . LYS A 1 90 ? -2.985 6.037 11.278 1.00 87.12 90 LYS A O 1
ATOM 729 N N . SER A 1 91 ? -4.230 6.323 9.426 1.00 86.94 91 SER A N 1
ATOM 730 C CA . SER A 1 91 ? -5.515 5.870 9.942 1.00 86.94 91 SER A CA 1
ATOM 731 C C . SER A 1 91 ? -6.083 4.776 9.028 1.00 86.94 91 SER A C 1
ATOM 733 O O . SER A 1 91 ? -7.087 5.007 8.360 1.00 86.94 91 SER A O 1
ATOM 735 N N . PRO A 1 92 ? -5.500 3.560 9.008 1.00 82.81 92 PRO A N 1
ATOM 736 C CA . PRO A 1 92 ? -5.797 2.547 7.985 1.00 82.81 92 PRO A CA 1
ATOM 737 C C . PRO A 1 92 ? -7.267 2.094 7.971 1.00 82.81 92 PRO A C 1
ATOM 739 O O . PRO A 1 92 ? -7.784 1.674 6.945 1.00 82.81 92 PRO A O 1
ATOM 742 N N . HIS A 1 93 ? -7.994 2.271 9.078 1.00 82.38 93 HIS A N 1
ATOM 743 C CA . HIS A 1 93 ? -9.441 2.056 9.144 1.00 82.38 93 HIS A CA 1
ATOM 744 C C . HIS A 1 93 ? -10.256 2.944 8.182 1.00 82.38 93 HIS A C 1
ATOM 746 O O . HIS A 1 93 ? -11.399 2.600 7.879 1.00 82.38 93 HIS A O 1
ATOM 752 N N . LEU A 1 94 ? -9.697 4.066 7.714 1.00 84.81 94 LEU A N 1
ATOM 753 C CA . LEU A 1 94 ? -10.305 4.932 6.704 1.00 84.81 94 LEU A CA 1
ATOM 754 C C . LEU A 1 94 ? -10.235 4.328 5.299 1.00 84.81 94 LEU A C 1
ATOM 756 O O . LEU A 1 94 ? -11.077 4.675 4.479 1.00 84.81 94 LEU A O 1
ATOM 760 N N . LEU A 1 95 ? -9.317 3.394 5.037 1.00 82.50 95 LEU A N 1
ATOM 761 C CA . LEU A 1 95 ? -9.165 2.694 3.752 1.00 82.50 95 LEU A CA 1
ATOM 762 C C . LEU A 1 95 ? -10.151 1.521 3.590 1.00 82.50 95 LEU A C 1
ATOM 764 O O . LEU A 1 95 ? -9.932 0.611 2.798 1.00 82.50 95 LEU A O 1
ATOM 768 N N . SER A 1 96 ? -11.225 1.491 4.381 1.00 79.62 96 SER A N 1
ATOM 769 C CA . SER A 1 96 ? -12.246 0.451 4.261 1.00 79.62 96 SER A CA 1
ATOM 770 C C . SER A 1 96 ? -13.036 0.611 2.953 1.00 79.62 96 SER A C 1
ATOM 772 O O . SER A 1 96 ? -13.303 1.753 2.577 1.00 79.62 96 SER A O 1
ATOM 774 N N . PRO A 1 97 ? -13.545 -0.483 2.351 1.00 71.94 97 PRO A N 1
ATOM 775 C CA . PRO A 1 97 ? -14.380 -0.427 1.144 1.00 71.94 97 PRO A CA 1
ATOM 776 C C . PRO A 1 97 ? -15.624 0.468 1.262 1.00 71.94 97 PRO A C 1
ATOM 778 O O . PRO A 1 97 ? -16.163 0.916 0.259 1.00 71.94 97 PRO A O 1
ATOM 781 N N . ALA A 1 98 ? -16.096 0.735 2.486 1.00 75.38 98 ALA A N 1
ATOM 782 C CA . ALA A 1 98 ? -17.226 1.631 2.731 1.00 75.38 98 ALA A CA 1
ATOM 783 C C . ALA A 1 98 ? -16.893 3.124 2.538 1.00 75.38 98 ALA A C 1
ATOM 785 O O . ALA A 1 98 ? -17.805 3.947 2.508 1.00 75.38 98 ALA A O 1
ATOM 786 N N . ASN A 1 99 ? -15.611 3.483 2.429 1.00 78.19 99 ASN A N 1
ATOM 787 C CA . ASN A 1 99 ? -15.167 4.857 2.239 1.00 78.19 99 ASN A CA 1
ATOM 788 C C . ASN A 1 99 ? -14.608 5.021 0.827 1.00 78.19 99 ASN A C 1
ATOM 790 O O . ASN A 1 99 ? -13.720 4.283 0.413 1.00 78.19 99 ASN A O 1
ATOM 794 N N . GLN A 1 100 ? -15.088 6.035 0.118 1.00 78.94 100 GLN A N 1
ATOM 795 C CA . GLN A 1 100 ? -14.496 6.474 -1.140 1.00 78.94 100 GLN A CA 1
ATOM 796 C C . GLN A 1 100 ? -13.631 7.700 -0.865 1.00 78.94 100 GLN A C 1
ATOM 798 O O . GLN A 1 100 ? -14.050 8.609 -0.144 1.00 78.94 100 GLN A O 1
ATOM 803 N N . TRP A 1 101 ? -12.429 7.717 -1.429 1.00 82.69 101 TRP A N 1
ATOM 804 C CA . TRP A 1 101 ? -11.487 8.818 -1.283 1.00 82.69 101 TRP A CA 1
ATOM 805 C C . TRP A 1 101 ? -11.012 9.272 -2.651 1.00 82.69 101 TRP A C 1
ATOM 807 O O . TRP A 1 101 ? -10.610 8.459 -3.476 1.00 82.69 101 TRP A O 1
ATOM 817 N N . PHE A 1 102 ? -11.011 10.582 -2.855 1.00 81.88 102 PHE A N 1
ATOM 818 C CA . PHE A 1 102 ? -10.338 11.220 -3.972 1.00 81.88 102 PHE A CA 1
ATOM 819 C C . PHE A 1 102 ? -8.993 11.737 -3.482 1.00 81.88 102 PHE A C 1
ATOM 821 O O . PHE A 1 102 ? -8.928 12.528 -2.535 1.00 81.88 102 PHE A O 1
ATOM 828 N N . VAL A 1 103 ? -7.921 11.279 -4.119 1.00 80.88 103 VAL A N 1
ATOM 829 C CA . VAL A 1 103 ? -6.570 11.795 -3.907 1.00 80.88 103 VAL A CA 1
ATOM 830 C C . VAL A 1 103 ? -6.149 12.549 -5.161 1.00 80.88 103 VAL A C 1
ATOM 832 O O . VAL A 1 103 ? -6.372 12.096 -6.280 1.00 80.88 103 VAL A O 1
ATOM 835 N N . SER A 1 104 ? -5.609 13.751 -4.994 1.00 79.69 104 SER A N 1
ATOM 836 C CA . SER A 1 104 ? -5.167 14.585 -6.111 1.00 79.69 104 SER A CA 1
ATOM 837 C C . SER A 1 104 ? -3.871 15.296 -5.737 1.00 79.69 104 SER A C 1
ATOM 839 O O . SER A 1 104 ? -3.729 15.704 -4.578 1.00 79.69 104 SER A O 1
ATOM 841 N N . PRO A 1 105 ? -2.924 15.462 -6.680 1.00 81.06 105 PRO A N 1
ATOM 842 C CA . PRO A 1 105 ? -1.670 16.150 -6.405 1.00 81.06 105 PRO A CA 1
ATOM 843 C C . PRO A 1 105 ? -1.900 17.548 -5.820 1.00 81.06 105 PRO A C 1
ATOM 845 O O . PRO A 1 105 ? -2.704 18.331 -6.32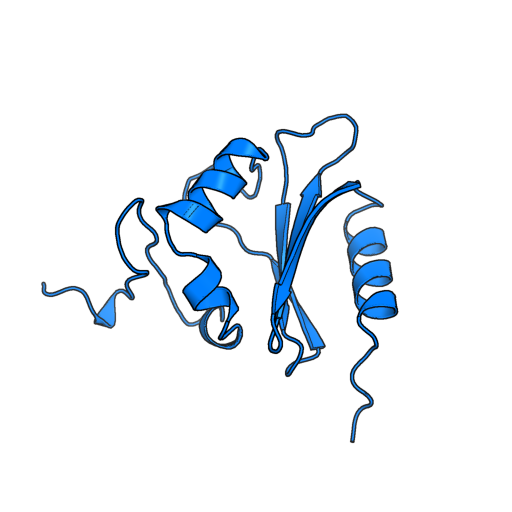5 1.00 81.06 105 PRO A O 1
ATOM 848 N N . GLY A 1 106 ? -1.206 17.859 -4.727 1.00 80.56 106 GLY A N 1
ATOM 849 C CA . GLY A 1 106 ? -1.290 19.144 -4.034 1.00 80.56 106 GLY A CA 1
ATOM 850 C C . GLY A 1 106 ? -2.550 19.346 -3.186 1.00 80.56 106 GLY A C 1
ATOM 851 O O . GLY A 1 106 ? -2.650 20.367 -2.506 1.00 80.56 106 GLY A O 1
ATOM 852 N N . GLN A 1 107 ? -3.491 18.398 -3.171 1.00 79.81 107 GLN A N 1
ATOM 853 C CA . GLN A 1 107 ? -4.709 18.473 -2.362 1.00 79.81 107 GLN A CA 1
ATOM 854 C C . GLN A 1 107 ? -4.682 17.459 -1.214 1.00 79.81 107 GLN A C 1
ATOM 856 O O . GLN A 1 107 ? -3.950 16.469 -1.239 1.00 79.81 107 GLN A O 1
ATOM 861 N N . GLN A 1 108 ? -5.461 17.728 -0.166 1.00 81.06 108 GLN A N 1
ATOM 862 C CA . GLN A 1 108 ? -5.710 16.734 0.877 1.00 81.06 108 GLN A CA 1
ATOM 863 C C . GLN A 1 108 ? -6.716 15.689 0.375 1.00 81.06 108 GLN A C 1
ATOM 865 O O . GLN A 1 108 ? -7.584 16.048 -0.421 1.00 81.06 108 GLN A O 1
ATOM 870 N N . PRO A 1 109 ? -6.653 14.435 0.858 1.00 82.94 109 PRO A N 1
ATOM 871 C CA . PRO A 1 109 ? -7.640 13.419 0.516 1.00 82.94 109 PRO A CA 1
ATOM 872 C C . PRO A 1 109 ? -9.060 13.886 0.850 1.00 82.94 109 PRO A C 1
ATOM 874 O O . PRO A 1 109 ? -9.327 14.315 1.976 1.00 82.94 109 PRO A O 1
ATOM 877 N N . GLN A 1 110 ? -9.973 13.800 -0.116 1.00 82.75 110 GLN A N 1
ATOM 878 C CA . GLN A 1 110 ? -11.358 14.244 0.042 1.00 82.75 110 GLN A CA 1
ATOM 879 C C . GLN A 1 110 ? -12.311 13.056 0.008 1.00 82.75 110 GLN A C 1
ATOM 881 O O . GLN A 1 110 ? -12.178 12.173 -0.836 1.00 82.75 110 GLN A O 1
ATOM 886 N N . SER A 1 111 ? -13.301 13.049 0.900 1.00 79.81 111 SER A N 1
ATOM 887 C CA . SER A 1 111 ? -14.419 12.108 0.805 1.00 79.81 111 SER A CA 1
ATOM 888 C C . SER A 1 111 ? -15.558 12.731 -0.019 1.00 79.81 111 SER A C 1
ATOM 890 O O . SER A 1 111 ? -15.730 13.953 0.034 1.00 79.81 111 SER A O 1
ATOM 892 N N . PRO A 1 112 ? -16.382 11.943 -0.736 1.00 69.56 112 PRO A N 1
ATOM 893 C CA . PRO A 1 112 ? -17.550 12.456 -1.453 1.00 69.56 112 PRO A CA 1
ATOM 894 C C . PRO A 1 112 ? -18.502 13.254 -0.550 1.00 69.56 112 PRO A C 1
ATOM 896 O O . PRO A 1 112 ? -19.079 14.242 -0.987 1.00 69.56 112 PRO A O 1
ATOM 899 N N . ALA A 1 113 ? -18.614 12.878 0.730 1.00 63.84 113 ALA A N 1
ATOM 900 C CA . ALA A 1 113 ? -19.433 13.577 1.723 1.00 63.84 113 ALA A CA 1
ATOM 901 C C . ALA A 1 113 ? -18.900 14.977 2.090 1.00 63.84 113 ALA A C 1
ATOM 903 O O . ALA A 1 113 ? -19.604 15.763 2.719 1.00 63.84 113 ALA A O 1
ATOM 904 N N . SER A 1 114 ? -17.654 15.287 1.726 1.00 57.38 114 SER A N 1
ATOM 905 C CA . SER A 1 114 ? -16.986 16.562 2.005 1.00 57.38 114 SER A CA 1
ATOM 906 C C . SER A 1 114 ? -17.002 17.524 0.815 1.00 57.38 114 SER A C 1
ATOM 908 O O . SER A 1 114 ? -16.536 18.655 0.956 1.00 57.38 114 SER A O 1
ATOM 910 N N . ARG A 1 115 ? -17.503 17.101 -0.355 1.00 49.62 115 ARG A N 1
ATOM 911 C CA . ARG A 1 115 ? -17.562 17.948 -1.549 1.00 49.62 115 ARG A CA 1
ATOM 912 C C . ARG A 1 115 ? -18.861 18.768 -1.516 1.00 49.62 115 ARG A C 1
ATOM 914 O O . ARG A 1 115 ? -19.932 18.164 -1.480 1.00 49.62 115 ARG A O 1
ATOM 921 N N . PRO A 1 116 ? -18.812 20.114 -1.498 1.00 46.16 116 PRO A N 1
ATOM 922 C CA . PRO A 1 116 ? -20.015 20.904 -1.724 1.00 46.16 116 PRO A CA 1
ATOM 923 C C . PRO A 1 116 ? -20.528 20.620 -3.144 1.00 46.16 116 PRO A C 1
ATOM 925 O O . PRO A 1 116 ? -19.723 20.473 -4.067 1.00 46.16 116 PRO A O 1
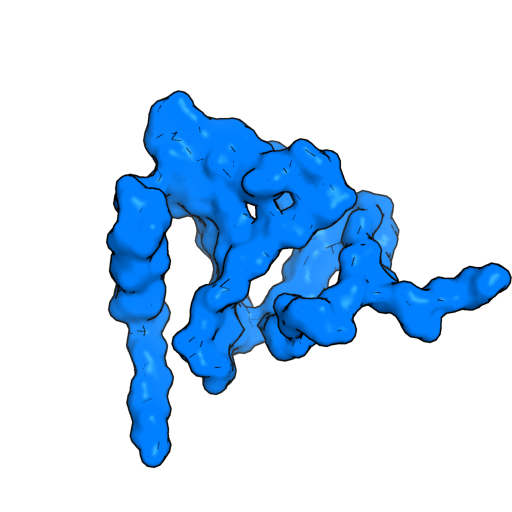ATOM 928 N N . ALA A 1 117 ? -21.849 20.467 -3.259 1.00 49.78 117 ALA A N 1
ATOM 929 C CA . ALA A 1 117 ? -22.563 20.231 -4.513 1.00 49.78 117 ALA A CA 1
ATOM 930 C C . ALA A 1 117 ? -22.342 21.354 -5.535 1.00 49.78 117 ALA A C 1
ATOM 932 O O . ALA A 1 117 ? -22.177 22.520 -5.101 1.00 49.78 117 ALA A O 1
#

Sequence (117 aa):
MNKCETLDSATAKLLEFAEYPMILSWIQFPTAVVVLLAHPDALDCGAIYVYDRKRCVWLWVDFDDQNYGGYSPAEFDVLISQCHFLQLVKSPHLLSPANQWFVSPGQQPQSPASRPA

Foldseek 3Di:
DPPQDDPVVLVVVVCVVVVNFDFPDWDDDPQKIWTWTDHPVQQQQTWIWIQGSVVSDIDTDDDPPPSRRRHHPVNVCQCVPFQVVVVCSNVVVCVDPVWDWDTDGNDHIDTPVRDDD

Secondary structure (DSSP, 8-state):
---PPPHHHHHHHHHHHTTS-EEEEEEE-SSEEEEEEEETTEEEEEEEEEEETTTTEEEEE--SSSSTT-B-HHHHHHHHHTS-THHHHTSGGGGSTT---B--TTS--B-GGGS--

Radius of gyration: 14.54 Å; chains: 1; bounding box: 34×37×38 Å

pLDDT: mean 84.08, std 11.45, range [38.47, 95.38]